Protein AF-A0A133V3F7-F1 (afdb_monomer)

Secondary structure (DSSP, 8-state):
-HHHHHHHHHHHHHHHHHHHHHHHHHHGGG-EEHHHHHHHHHTTT--HHHHHHHHHHHHHTTSEEEETTEEEEHHHHHHHH-TTGGGGEEEEEEEEE-SS-EEEEETTTEEEEE-GGGB-S-GGG-STT-EEEEEEEEEEETTEEEEEEEEEEE-

Nearest PDB structures (foldseek):
  4nnh-assembly1_A  TM=6.900E-01  e=2.370E-02  Mycolicibacterium smegmatis MC2 155
  3d0f-assembly1_B  TM=6.178E-01  e=1.205E-01  Nitrosomonas europaea ATCC 19718
  6h25-assembly1_G  TM=5.046E-01  e=4.883E-02  Homo sapiens
  8s8d-assembly1_i  TM=6.297E-01  e=5.434E-01  Saccharomyces cerevisiae S288C
  3jam-assembly1_i  TM=5.196E-01  e=3.356E-01  Saccharomyces cerevisiae

Radius of gyration: 16.83 Å; Cα contacts (8 Å, |Δi|>4): 290; chains: 1; bounding box: 39×38×50 Å

Organism: NCBI:txid1698273

Structure (mmCIF, N/CA/C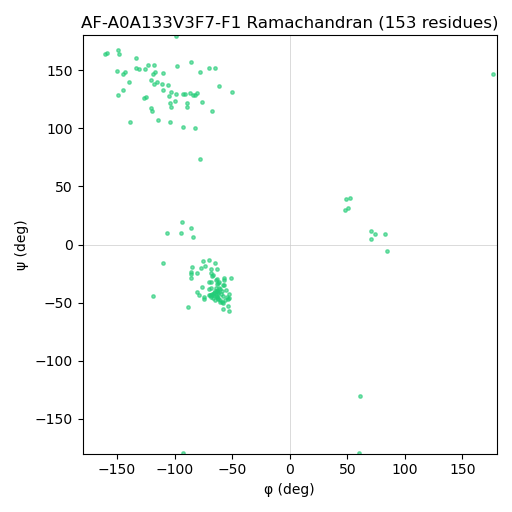/O backbone):
data_AF-A0A133V3F7-F1
#
_entry.id   AF-A0A133V3F7-F1
#
loop_
_atom_site.group_PDB
_atom_site.id
_atom_site.type_symbol
_atom_site.label_atom_id
_atom_site.label_alt_id
_atom_site.label_comp_id
_atom_site.label_asym_id
_atom_site.label_entity_id
_atom_site.label_seq_id
_atom_site.pdbx_PDB_ins_code
_atom_site.Cartn_x
_atom_site.Cartn_y
_atom_site.Cartn_z
_atom_site.occupancy
_atom_site.B_iso_or_equiv
_atom_site.auth_seq_id
_atom_site.auth_comp_id
_atom_site.auth_asym_id
_atom_site.auth_atom_id
_atom_site.pdbx_PDB_model_num
ATOM 1 N N . MET A 1 1 ? -13.898 -16.241 27.529 1.00 64.88 1 MET A N 1
ATOM 2 C CA . MET A 1 1 ? -14.328 -14.826 27.516 1.00 64.88 1 MET A CA 1
ATOM 3 C C . MET A 1 1 ? -13.221 -13.851 27.115 1.00 64.88 1 MET A C 1
ATOM 5 O O . MET A 1 1 ? -13.358 -13.223 26.075 1.00 64.88 1 MET A O 1
ATOM 9 N N . GLU A 1 2 ? -12.105 -13.716 27.844 1.00 81.62 2 GLU A N 1
ATOM 10 C CA . GLU A 1 2 ? -11.090 -12.691 27.506 1.00 81.62 2 GLU A CA 1
ATOM 11 C C . GLU A 1 2 ? -10.354 -12.941 26.175 1.00 81.62 2 GLU A C 1
ATOM 13 O O . GLU A 1 2 ? -10.232 -12.039 25.348 1.00 81.62 2 GLU A O 1
ATOM 18 N N . LYS A 1 3 ? -9.970 -14.196 25.894 1.00 86.44 3 LYS A N 1
ATOM 19 C CA . LYS A 1 3 ? -9.358 -14.582 24.606 1.00 86.44 3 LYS A CA 1
ATOM 20 C C . LYS A 1 3 ? -10.275 -14.341 23.400 1.00 86.44 3 LYS A C 1
ATOM 22 O O . LYS A 1 3 ? -9.785 -14.061 22.309 1.00 86.44 3 LYS A O 1
ATO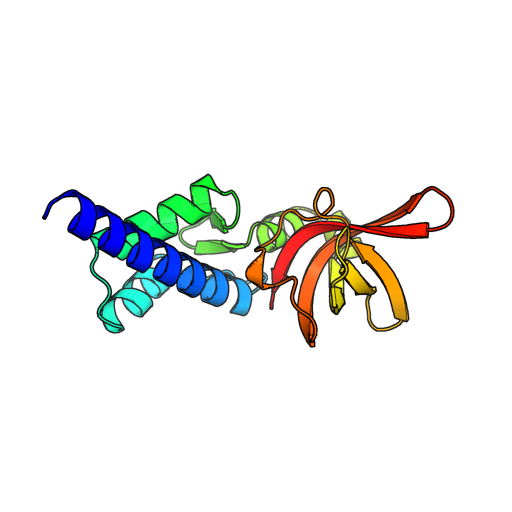M 27 N N . GLU A 1 4 ? -11.589 -14.465 23.570 1.00 88.88 4 GLU A N 1
ATOM 28 C CA . GLU A 1 4 ? -12.560 -14.223 22.494 1.00 88.88 4 GLU A CA 1
ATOM 29 C C . GLU A 1 4 ? -12.720 -12.733 22.226 1.00 88.88 4 GLU A C 1
ATOM 31 O O . GLU A 1 4 ? -12.603 -12.323 21.074 1.00 88.88 4 GLU A O 1
ATOM 36 N N . ARG A 1 5 ? -12.846 -11.920 23.283 1.00 86.56 5 ARG A N 1
ATOM 37 C CA . ARG A 1 5 ? -12.873 -10.453 23.177 1.00 86.56 5 ARG A CA 1
ATOM 38 C C . ARG A 1 5 ? -11.614 -9.909 22.502 1.00 86.56 5 ARG A C 1
ATOM 40 O O . ARG A 1 5 ? -11.709 -9.093 21.593 1.00 86.56 5 ARG A O 1
ATOM 47 N N . GLN A 1 6 ? -10.433 -10.413 22.870 1.00 90.06 6 GLN A N 1
ATOM 48 C CA . GLN A 1 6 ? -9.178 -10.028 22.210 1.00 90.06 6 GLN A CA 1
ATOM 49 C C . GLN A 1 6 ? -9.142 -10.431 20.727 1.00 90.06 6 GLN A C 1
ATOM 51 O O . GLN A 1 6 ? -8.653 -9.676 19.885 1.00 90.06 6 GLN A O 1
ATOM 56 N N . ARG A 1 7 ? -9.649 -11.622 20.379 1.00 92.06 7 ARG A N 1
ATOM 57 C CA . ARG A 1 7 ? -9.730 -12.077 18.981 1.00 92.06 7 ARG A CA 1
ATOM 58 C C . ARG A 1 7 ? -10.688 -11.221 18.161 1.00 92.06 7 ARG A C 1
ATOM 60 O O . ARG A 1 7 ? -10.379 -10.918 17.011 1.00 92.06 7 ARG A O 1
ATOM 67 N N . GLU A 1 8 ? -11.831 -10.864 18.728 1.00 92.69 8 GLU A N 1
ATOM 68 C CA . GLU A 1 8 ? -12.826 -10.012 18.083 1.00 92.69 8 GLU A CA 1
ATOM 69 C C . GLU A 1 8 ? -12.280 -8.604 17.849 1.00 92.69 8 GLU A C 1
ATOM 71 O O . GLU A 1 8 ? -12.284 -8.143 16.708 1.00 92.69 8 GLU A O 1
ATOM 76 N N . PHE A 1 9 ? -11.6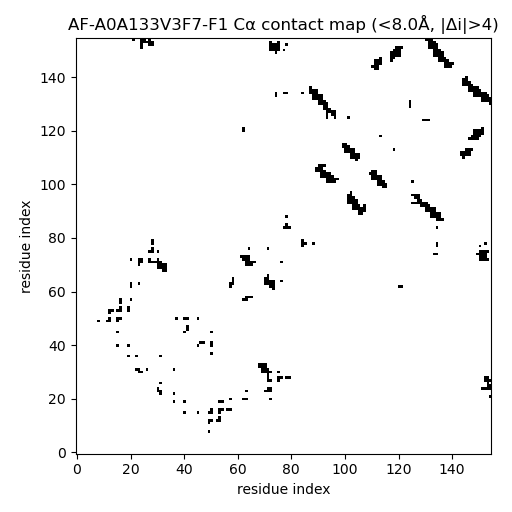65 -8.008 18.874 1.00 93.50 9 PHE A N 1
ATOM 77 C CA . PHE A 1 9 ? -10.989 -6.717 18.769 1.00 93.50 9 PHE A CA 1
ATOM 78 C C . PHE A 1 9 ? -9.962 -6.704 17.628 1.00 93.50 9 PHE A C 1
ATOM 80 O O . PHE A 1 9 ? -10.044 -5.872 16.730 1.00 93.50 9 PHE A O 1
ATOM 87 N N . ARG A 1 10 ? -9.039 -7.680 17.589 1.00 94.12 10 ARG A N 1
ATOM 88 C CA . ARG A 1 10 ? -8.017 -7.774 16.523 1.00 94.12 10 ARG A CA 1
ATOM 89 C C . ARG A 1 10 ? -8.621 -7.969 15.132 1.00 94.12 10 ARG A C 1
ATOM 91 O O . ARG A 1 10 ? -8.058 -7.532 14.129 1.00 94.12 10 ARG A O 1
ATOM 98 N N . ARG A 1 11 ? -9.749 -8.678 15.029 1.00 94.94 11 ARG A N 1
ATOM 99 C CA . ARG A 1 11 ? -10.454 -8.852 13.749 1.00 94.94 11 ARG A CA 1
ATOM 100 C C . ARG A 1 11 ? -11.059 -7.535 13.278 1.00 94.94 11 ARG A C 1
ATOM 102 O O . ARG A 1 11 ? -10.975 -7.235 12.087 1.00 94.94 11 ARG A O 1
ATOM 109 N N . GLU A 1 12 ? -11.669 -6.781 14.182 1.00 96.38 12 GLU A N 1
ATOM 110 C CA . GLU A 1 12 ? -12.278 -5.490 13.877 1.00 96.38 12 GLU A CA 1
ATOM 111 C C . GLU A 1 12 ? -11.223 -4.423 13.550 1.00 96.38 12 GLU A C 1
ATOM 113 O O . GLU A 1 12 ? -11.354 -3.739 12.535 1.00 96.38 12 GLU A O 1
ATOM 118 N N . GLU A 1 13 ? -10.134 -4.369 14.321 1.00 97.19 13 GLU A N 1
ATOM 119 C CA . GLU A 1 13 ? -8.936 -3.556 14.070 1.00 97.19 13 GLU A CA 1
ATOM 120 C C . GLU A 1 13 ? -8.392 -3.813 12.660 1.00 97.19 13 GLU A C 1
ATOM 122 O O . GLU A 1 13 ? -8.368 -2.911 11.831 1.00 97.19 13 GLU A O 1
ATOM 127 N N . ARG A 1 14 ? -8.063 -5.062 12.304 1.00 95.81 14 ARG A N 1
ATOM 128 C CA . ARG A 1 14 ? -7.529 -5.381 10.964 1.00 95.81 14 ARG A CA 1
ATOM 129 C C . ARG A 1 14 ? -8.485 -5.022 9.827 1.00 95.81 14 ARG A C 1
ATOM 131 O O . ARG A 1 14 ? -8.055 -4.581 8.760 1.00 95.81 14 ARG A O 1
ATOM 138 N N . ARG A 1 15 ? -9.792 -5.230 10.020 1.00 96.12 15 ARG A N 1
ATOM 139 C CA . ARG A 1 15 ? -10.810 -4.850 9.025 1.00 96.12 15 ARG A CA 1
ATOM 140 C C . ARG A 1 15 ? -10.872 -3.336 8.859 1.00 96.12 15 ARG A C 1
ATOM 142 O O . ARG A 1 15 ? -10.978 -2.861 7.728 1.00 96.12 15 ARG A O 1
ATOM 149 N N . THR A 1 16 ? -10.801 -2.602 9.961 1.00 97.69 16 THR A N 1
ATOM 150 C CA . THR A 1 16 ? -10.832 -1.140 9.978 1.00 97.69 16 THR A CA 1
ATOM 151 C C . THR A 1 16 ? -9.547 -0.559 9.398 1.00 97.69 16 THR A C 1
ATOM 153 O O . THR A 1 16 ? -9.642 0.301 8.530 1.00 97.69 16 THR A O 1
ATOM 156 N N . ALA A 1 17 ? -8.374 -1.097 9.740 1.00 97.38 17 ALA A N 1
ATOM 157 C CA . ALA A 1 17 ? -7.087 -0.725 9.151 1.00 97.38 17 ALA A CA 1
ATOM 158 C C . ALA A 1 17 ? -7.112 -0.892 7.628 1.00 97.38 17 ALA A C 1
ATOM 160 O O . ALA A 1 17 ? -6.827 0.039 6.881 1.00 97.38 17 ALA A O 1
ATOM 161 N N . LYS A 1 18 ? -7.600 -2.034 7.128 1.00 96.44 18 LYS A N 1
ATOM 162 C CA . LYS A 1 18 ? -7.765 -2.232 5.682 1.00 96.44 18 LYS A CA 1
ATOM 163 C C . LYS A 1 18 ? -8.693 -1.189 5.043 1.00 96.44 18 LYS A C 1
ATOM 165 O O . LYS A 1 18 ? -8.438 -0.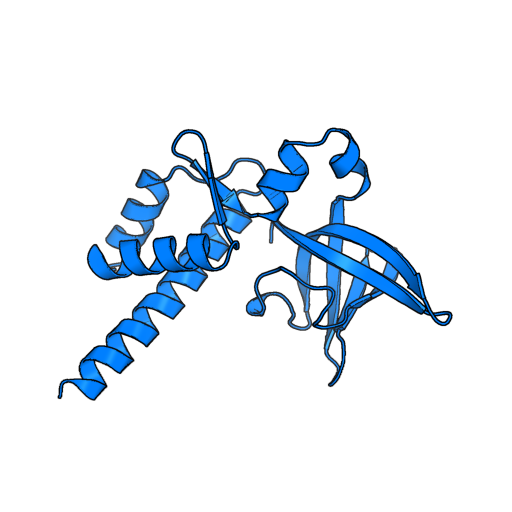759 3.920 1.00 96.44 18 LYS A O 1
ATOM 170 N N . ARG A 1 19 ? -9.789 -0.805 5.709 1.00 96.25 19 ARG A N 1
ATOM 171 C CA . ARG A 1 19 ? -10.710 0.239 5.214 1.00 96.25 19 ARG A CA 1
ATOM 172 C C . ARG A 1 19 ? -10.037 1.612 5.197 1.00 96.25 19 ARG A C 1
ATOM 174 O O . ARG A 1 19 ? -10.140 2.296 4.186 1.00 96.25 19 ARG A O 1
ATOM 181 N N . ALA A 1 20 ? -9.341 1.969 6.273 1.00 97.25 20 ALA A N 1
ATOM 182 C CA . ALA A 1 20 ? -8.602 3.219 6.404 1.00 97.25 20 ALA A CA 1
ATOM 183 C C . ALA A 1 20 ? -7.534 3.346 5.310 1.00 97.25 20 ALA A C 1
ATOM 185 O O . ALA A 1 20 ? -7.533 4.317 4.562 1.00 97.25 20 ALA A O 1
ATOM 186 N N . LEU A 1 21 ? -6.716 2.309 5.126 1.00 97.25 21 LEU A N 1
ATOM 187 C CA . LEU A 1 21 ? -5.682 2.268 4.094 1.00 97.25 21 LEU A CA 1
ATOM 188 C C . LEU A 1 21 ? -6.257 2.421 2.684 1.00 97.25 21 LEU A C 1
ATOM 190 O O . LEU A 1 21 ? -5.725 3.172 1.877 1.00 97.25 21 LEU A O 1
ATOM 194 N N . ASN A 1 22 ? -7.371 1.753 2.376 1.00 96.31 22 ASN A N 1
ATOM 195 C CA . ASN A 1 22 ? -8.011 1.921 1.069 1.00 96.31 22 ASN A CA 1
ATOM 196 C C . ASN A 1 22 ? -8.499 3.352 0.850 1.00 96.31 22 ASN A C 1
ATOM 198 O O . ASN A 1 22 ? -8.313 3.878 -0.240 1.00 96.31 22 ASN A O 1
ATOM 202 N N . ARG A 1 23 ? -9.060 3.986 1.886 1.00 96.44 23 ARG A N 1
ATOM 203 C CA . ARG A 1 23 ? -9.493 5.383 1.817 1.00 96.44 23 ARG A CA 1
ATOM 204 C C . ARG A 1 23 ? -8.317 6.330 1.562 1.00 96.44 23 ARG A C 1
ATOM 206 O O . ARG A 1 23 ? -8.454 7.238 0.754 1.00 96.44 23 ARG A O 1
ATOM 213 N N . VAL A 1 24 ? -7.169 6.092 2.196 1.00 96.81 24 VAL A N 1
ATOM 214 C CA . VAL A 1 24 ? -5.927 6.842 1.932 1.00 96.81 24 VAL A CA 1
ATOM 215 C C . VAL A 1 24 ? -5.451 6.617 0.491 1.00 96.81 24 VAL A C 1
ATOM 217 O O . VAL A 1 24 ? -5.129 7.560 -0.218 1.00 96.81 24 VAL A O 1
ATOM 220 N N . LEU A 1 25 ? -5.458 5.375 0.006 1.00 96.56 25 LEU A N 1
ATOM 221 C CA . LEU A 1 25 ? -5.019 5.069 -1.358 1.00 96.56 25 LEU A CA 1
ATOM 222 C C . LEU A 1 25 ? -5.954 5.638 -2.437 1.00 96.56 25 LEU A C 1
ATOM 224 O O . LEU A 1 25 ? -5.503 5.925 -3.538 1.00 96.56 25 LEU A O 1
ATOM 228 N N . GLU A 1 26 ? -7.242 5.831 -2.161 1.00 95.50 26 GLU A N 1
ATOM 229 C CA . GLU A 1 26 ? -8.173 6.463 -3.109 1.00 95.50 26 GLU A CA 1
ATOM 230 C C . GLU A 1 26 ? -7.804 7.928 -3.412 1.00 95.50 26 GLU A C 1
ATOM 232 O O . GLU A 1 26 ? -8.048 8.411 -4.524 1.00 95.50 26 GLU A O 1
ATOM 237 N N . THR A 1 27 ? -7.192 8.636 -2.455 1.00 94.25 27 THR A N 1
ATOM 238 C CA . THR A 1 27 ? -6.833 10.057 -2.605 1.00 94.25 27 THR A CA 1
ATOM 239 C C . THR A 1 27 ? -5.486 10.266 -3.301 1.00 94.25 27 THR A C 1
ATOM 241 O O . THR A 1 27 ? -5.245 11.338 -3.869 1.00 94.25 27 THR A O 1
ATOM 244 N N . GLY A 1 28 ? -4.630 9.240 -3.341 1.00 92.00 28 GLY A N 1
ATOM 245 C CA . GLY A 1 28 ? -3.319 9.297 -3.983 1.00 92.00 28 GLY A CA 1
ATOM 246 C C . GLY A 1 28 ? -2.415 10.358 -3.351 1.00 92.00 28 GLY A C 1
ATOM 247 O O . GLY A 1 28 ? -2.299 10.448 -2.133 1.00 92.00 28 GLY A O 1
ATOM 248 N N . LEU A 1 29 ? -1.811 11.210 -4.185 1.00 91.25 29 LEU A N 1
ATOM 249 C CA . LEU A 1 29 ? -0.890 12.268 -3.742 1.00 91.25 29 LEU A CA 1
ATOM 250 C C . LEU A 1 29 ? -1.542 13.354 -2.871 1.00 91.25 29 LEU A C 1
ATOM 252 O O . LEU A 1 29 ? -0.835 14.110 -2.220 1.00 91.25 29 LEU A O 1
ATOM 256 N N . LYS A 1 30 ? -2.878 13.461 -2.852 1.00 92.06 30 LYS A N 1
ATOM 257 C CA . LYS A 1 30 ? -3.574 14.484 -2.053 1.00 92.06 30 LYS A CA 1
ATOM 258 C C . LYS A 1 30 ? -3.637 14.142 -0.562 1.00 92.06 30 LYS A C 1
ATOM 260 O O . LYS A 1 30 ? -3.923 15.028 0.248 1.00 92.06 30 LYS A O 1
ATOM 265 N N . GLY A 1 31 ? -3.458 12.868 -0.210 1.00 93.06 31 GLY A N 1
ATOM 266 C CA . GLY A 1 31 ? -3.712 12.377 1.141 1.00 93.06 31 GLY A CA 1
ATOM 267 C C . GLY A 1 31 ? -5.164 12.583 1.585 1.00 93.06 31 GLY A C 1
ATOM 268 O O . GLY A 1 31 ? -6.016 13.072 0.835 1.00 93.06 31 GLY A O 1
ATOM 269 N N . VAL A 1 32 ? -5.468 12.176 2.807 1.00 95.94 32 VAL A N 1
ATOM 270 C CA . VAL A 1 32 ? -6.768 12.380 3.458 1.00 95.94 32 VAL A CA 1
ATOM 271 C C . VAL A 1 32 ? -6.559 13.178 4.734 1.00 95.94 32 VAL A C 1
ATOM 273 O O . VAL A 1 32 ? -5.560 12.979 5.417 1.00 95.94 32 VAL A O 1
ATOM 276 N N . ASP A 1 33 ? -7.474 14.089 5.049 1.00 96.50 33 ASP A N 1
ATOM 277 C CA . ASP A 1 33 ? -7.436 14.773 6.339 1.00 96.50 33 ASP A CA 1
ATOM 278 C C . ASP A 1 33 ? -7.583 13.756 7.483 1.00 96.50 33 ASP A C 1
ATOM 280 O O . ASP A 1 33 ? -8.375 12.808 7.392 1.00 96.50 33 ASP A O 1
ATOM 284 N N . PHE A 1 34 ? -6.767 13.908 8.529 1.00 95.00 34 PHE A N 1
ATOM 285 C CA . PHE A 1 34 ? -6.716 12.934 9.611 1.00 95.00 34 PHE A CA 1
ATOM 286 C C . PHE A 1 34 ? -8.048 12.834 10.356 1.00 95.00 34 PHE A C 1
ATOM 288 O O . PHE A 1 34 ? -8.531 11.723 10.603 1.00 95.00 34 PHE A O 1
ATOM 295 N N . GLU A 1 35 ? -8.673 13.968 10.675 1.00 94.62 35 GLU A N 1
ATOM 296 C CA . GLU A 1 35 ? -9.944 13.961 11.392 1.00 94.62 35 GLU A CA 1
ATOM 297 C C . GLU A 1 35 ? -11.112 13.577 10.483 1.00 94.62 35 GLU A C 1
ATOM 299 O O . GLU A 1 35 ? -11.938 12.762 10.897 1.00 94.62 35 GLU A O 1
ATOM 304 N N . GLU A 1 36 ? -11.121 13.994 9.211 1.00 95.00 36 GLU A N 1
ATOM 305 C CA . GLU A 1 36 ? -12.101 13.501 8.228 1.00 95.00 36 GLU A CA 1
ATOM 306 C C . GLU A 1 36 ? -12.080 11.964 8.157 1.00 95.00 36 GLU A C 1
ATOM 308 O O . GLU A 1 36 ? -13.129 11.307 8.185 1.00 95.00 36 GLU A O 1
ATOM 313 N N . LEU A 1 37 ? -10.889 11.350 8.114 1.00 96.12 37 LEU A N 1
ATOM 314 C CA . LEU A 1 37 ? -10.773 9.894 8.086 1.00 96.12 37 LEU A CA 1
ATOM 315 C C . LEU A 1 37 ? -11.355 9.268 9.358 1.00 96.12 37 LEU A C 1
ATOM 317 O O . LEU A 1 37 ? -12.133 8.310 9.263 1.00 96.12 37 LEU A O 1
ATOM 321 N N . ARG A 1 38 ? -11.009 9.793 10.538 1.00 95.81 38 ARG A N 1
ATOM 322 C CA . ARG A 1 38 ? -11.498 9.266 11.822 1.00 95.81 38 ARG A CA 1
ATOM 323 C C . ARG A 1 38 ? -13.009 9.382 11.934 1.00 95.81 38 ARG A C 1
ATOM 325 O O . ARG A 1 38 ? -13.662 8.403 12.305 1.00 95.81 38 ARG A O 1
ATOM 332 N N . GLU A 1 39 ? -13.573 10.529 11.582 1.00 95.62 39 GLU A N 1
ATOM 333 C CA . GLU A 1 39 ? -15.016 10.754 11.579 1.00 95.62 39 GLU A CA 1
ATOM 334 C C . GLU A 1 39 ? -15.728 9.834 10.586 1.00 95.62 39 GLU A C 1
ATOM 336 O O . GLU A 1 39 ? -16.728 9.207 10.944 1.00 95.62 39 GLU A O 1
ATOM 341 N N . SER A 1 40 ? -15.168 9.644 9.387 1.00 95.50 40 SER A N 1
ATOM 342 C CA . SER A 1 40 ? -15.736 8.746 8.372 1.00 95.50 40 SER A CA 1
ATOM 343 C C . SER A 1 40 ? -15.774 7.273 8.804 1.00 95.50 40 SER A C 1
ATOM 345 O O . SER A 1 40 ? -16.638 6.511 8.363 1.00 95.50 40 SER A O 1
ATOM 347 N N . LEU A 1 41 ? -14.834 6.839 9.650 1.00 96.00 41 LEU A N 1
ATOM 348 C CA . LEU A 1 41 ? -14.817 5.487 10.211 1.00 96.00 41 LEU A CA 1
ATOM 349 C C . LEU A 1 41 ? -15.786 5.374 11.391 1.00 96.00 41 LEU A C 1
ATOM 351 O O . LEU A 1 41 ? -16.511 4.383 11.496 1.00 96.00 41 LEU A O 1
ATOM 355 N N . ARG A 1 42 ? -15.847 6.398 12.247 1.00 95.75 42 ARG A N 1
ATOM 356 C CA . ARG A 1 42 ? -16.772 6.444 13.387 1.00 95.75 42 ARG A CA 1
ATOM 357 C C . ARG A 1 42 ? -18.234 6.495 12.955 1.00 95.75 42 ARG A C 1
ATOM 359 O O . ARG A 1 42 ? -19.051 5.794 13.545 1.00 95.75 42 ARG A O 1
ATOM 366 N N . SER A 1 43 ? -18.564 7.250 11.907 1.00 94.25 43 SER A N 1
ATOM 367 C CA . SER A 1 43 ? -19.926 7.307 11.353 1.00 94.25 43 SER A CA 1
ATOM 368 C C . SER A 1 43 ? -20.400 5.957 10.803 1.00 94.25 43 SER A C 1
ATOM 370 O O . SER A 1 43 ? -21.596 5.687 10.761 1.00 94.25 43 SER A O 1
ATOM 372 N N . LYS A 1 44 ? -19.465 5.055 10.474 1.00 92.94 44 LYS A N 1
ATOM 373 C CA . LYS A 1 44 ? -19.731 3.656 10.096 1.00 92.94 44 LYS A CA 1
ATOM 374 C C . LYS A 1 44 ? -19.845 2.711 11.302 1.00 92.94 44 LYS A C 1
ATOM 376 O O . LYS A 1 44 ? -19.771 1.496 11.127 1.00 92.94 44 LYS A O 1
ATOM 381 N N . GLY A 1 45 ? -19.995 3.254 12.511 1.00 93.69 45 GLY A N 1
ATOM 382 C CA . GLY A 1 45 ? -20.194 2.501 13.750 1.00 93.69 45 GLY A CA 1
ATOM 383 C C . GLY A 1 45 ? -18.914 1.978 14.403 1.00 93.69 45 GLY A C 1
ATOM 384 O O . GLY A 1 45 ? -18.999 1.196 15.345 1.00 93.69 45 GLY A O 1
ATOM 385 N N . VAL A 1 46 ? -17.729 2.382 13.933 1.00 96.06 46 VAL A N 1
ATOM 386 C CA . VAL A 1 46 ? -16.459 1.918 14.510 1.00 96.06 46 VAL A CA 1
ATOM 387 C C . VAL A 1 46 ? -16.132 2.707 15.779 1.00 96.06 46 VAL A C 1
ATOM 389 O O . VAL A 1 46 ? -16.146 3.940 15.790 1.00 96.06 46 VAL A O 1
ATOM 392 N N . SER A 1 47 ? -15.799 2.003 16.862 1.00 95.88 47 SER A N 1
ATOM 393 C CA . SER A 1 47 ? -15.443 2.649 18.130 1.00 95.88 47 SER A CA 1
ATOM 394 C C . SER A 1 47 ? -14.156 3.482 18.022 1.00 95.88 47 SER A C 1
ATOM 396 O O . SER A 1 47 ? -13.245 3.169 17.253 1.00 95.88 47 SER A O 1
ATOM 398 N N . ARG A 1 48 ? -14.031 4.531 18.850 1.00 95.38 48 ARG A N 1
ATOM 399 C CA . ARG A 1 48 ? -12.836 5.402 18.879 1.00 95.38 48 ARG A CA 1
ATOM 400 C C . ARG A 1 48 ? -11.544 4.613 19.120 1.00 95.38 48 ARG A C 1
ATOM 402 O O . ARG A 1 48 ? -10.526 4.919 18.503 1.00 95.38 48 ARG A O 1
ATOM 409 N N . GLY A 1 49 ? -11.596 3.609 19.998 1.00 95.88 49 GLY A N 1
ATOM 410 C CA . GLY A 1 49 ? -10.454 2.748 20.307 1.00 95.88 49 GLY A CA 1
ATOM 411 C C . GLY A 1 49 ? -10.002 1.924 19.103 1.00 95.88 49 GLY A C 1
ATOM 412 O O . GLY A 1 49 ? -8.813 1.901 18.801 1.00 95.88 49 GLY A O 1
ATOM 413 N N . ILE A 1 50 ? -10.946 1.325 18.367 1.00 97.62 50 ILE A N 1
ATOM 414 C CA . ILE A 1 50 ? -10.642 0.560 17.151 1.00 97.62 50 ILE A CA 1
ATOM 415 C C . ILE A 1 50 ? -10.100 1.470 16.050 1.00 97.62 50 ILE A C 1
ATOM 417 O O . ILE A 1 50 ? -9.117 1.105 15.413 1.00 97.62 50 ILE A O 1
ATOM 421 N N . VAL A 1 51 ? -10.688 2.655 15.837 1.00 97.75 51 VAL A N 1
ATOM 422 C CA . VAL A 1 51 ? -10.180 3.619 14.844 1.00 97.75 51 VAL A CA 1
ATOM 423 C C . VAL A 1 51 ? -8.731 3.987 15.143 1.00 97.75 51 VAL A C 1
ATOM 425 O O . VAL A 1 51 ? -7.893 3.875 14.253 1.00 97.75 51 VAL A O 1
ATOM 428 N N . LYS A 1 52 ? -8.428 4.369 16.391 1.00 96.88 52 LYS A N 1
ATOM 429 C CA . LYS A 1 52 ? -7.063 4.714 16.806 1.00 96.88 52 LYS A CA 1
ATOM 430 C C . LYS A 1 52 ? -6.104 3.544 16.571 1.00 96.88 52 LYS A C 1
ATOM 432 O O . LYS A 1 52 ? -5.160 3.696 15.812 1.00 96.88 52 LYS A O 1
ATOM 437 N N . ALA A 1 53 ? -6.405 2.369 17.127 1.00 97.56 53 ALA A N 1
ATOM 438 C CA . ALA A 1 53 ? -5.552 1.186 16.990 1.00 97.56 53 ALA A CA 1
ATOM 439 C C . ALA A 1 53 ? -5.315 0.788 15.523 1.00 97.56 53 ALA A C 1
ATOM 441 O O . ALA A 1 53 ? -4.235 0.338 15.162 1.00 97.56 53 ALA A O 1
ATOM 442 N N . SER A 1 54 ? -6.317 0.979 14.664 1.00 97.81 54 SER A N 1
ATOM 443 C CA . SER A 1 54 ? -6.219 0.659 13.240 1.00 97.81 54 SER A CA 1
ATOM 444 C C . SER A 1 54 ? -5.299 1.602 12.472 1.00 97.81 54 SER A C 1
ATOM 446 O O . SER A 1 54 ? -4.619 1.152 11.557 1.00 97.81 54 SER A O 1
ATOM 448 N N . ILE A 1 55 ? -5.316 2.897 12.796 1.00 97.25 55 ILE A N 1
ATOM 449 C CA . ILE A 1 55 ? -4.431 3.889 12.175 1.00 97.25 55 ILE A CA 1
ATOM 450 C C . ILE A 1 55 ? -3.015 3.716 12.724 1.00 97.25 55 ILE A C 1
ATOM 452 O O . ILE A 1 55 ? -2.088 3.627 11.926 1.00 97.25 55 ILE A O 1
ATOM 456 N N . ASP A 1 56 ? -2.866 3.593 14.047 1.00 97.44 56 ASP A N 1
ATOM 457 C CA . ASP A 1 56 ? -1.573 3.368 14.707 1.00 97.44 56 ASP A CA 1
ATOM 458 C C . ASP A 1 56 ? -0.858 2.161 14.082 1.00 97.44 56 ASP A C 1
ATOM 460 O O . ASP A 1 56 ? 0.292 2.265 13.672 1.00 97.44 56 ASP A O 1
ATOM 464 N N . ARG A 1 57 ? -1.583 1.053 13.869 1.00 96.75 57 ARG A N 1
ATOM 465 C CA . ARG A 1 57 ? -1.064 -0.119 13.156 1.00 96.75 57 ARG A CA 1
ATOM 466 C C . ARG A 1 57 ? -0.497 0.227 11.775 1.00 96.75 57 ARG A C 1
ATOM 468 O O . ARG A 1 57 ? 0.556 -0.273 11.409 1.00 96.75 57 ARG A O 1
ATOM 475 N N . LEU A 1 58 ? -1.219 1.008 10.972 1.00 96.88 58 LEU A N 1
ATOM 476 C CA . LEU A 1 58 ? -0.786 1.330 9.608 1.00 96.88 58 LEU A CA 1
ATOM 477 C C . LEU A 1 58 ? 0.456 2.225 9.591 1.00 96.88 58 LEU A C 1
ATOM 479 O O . LEU A 1 58 ? 1.253 2.104 8.664 1.00 96.88 58 LEU A O 1
ATOM 483 N N . LEU A 1 59 ? 0.598 3.104 10.586 1.00 96.31 59 LEU A N 1
ATOM 484 C CA . LEU A 1 59 ? 1.799 3.913 10.794 1.00 96.31 59 LEU A CA 1
ATOM 485 C C . LEU A 1 59 ? 2.979 3.020 11.212 1.00 96.31 59 LEU A C 1
ATOM 487 O O . LEU A 1 59 ? 4.060 3.128 10.645 1.00 96.31 59 LEU A O 1
ATOM 491 N N . GLU A 1 60 ? 2.760 2.089 12.147 1.00 95.94 60 GLU A N 1
ATOM 492 C CA . GLU A 1 60 ? 3.772 1.117 12.595 1.00 95.94 60 GLU A CA 1
ATOM 493 C C . GLU A 1 60 ? 4.219 0.158 11.477 1.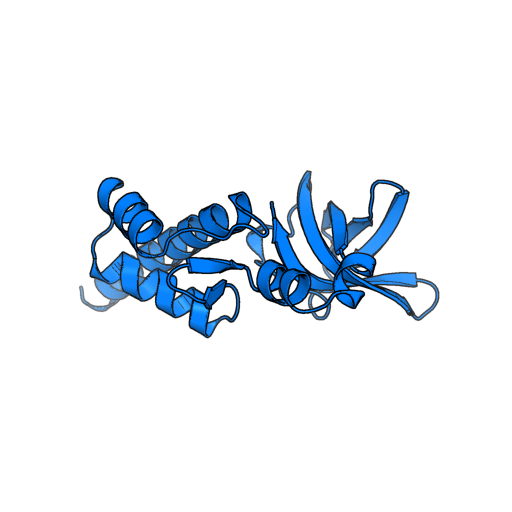00 95.94 60 GLU A C 1
ATOM 495 O O . GLU A 1 60 ? 5.379 -0.242 11.429 1.00 95.94 60 GLU A O 1
ATOM 500 N N . GLU A 1 61 ? 3.313 -0.212 10.567 1.00 93.69 61 GLU A N 1
ATOM 501 C CA . GLU A 1 61 ? 3.592 -1.053 9.392 1.00 93.69 61 GLU A CA 1
ATOM 502 C C . GLU A 1 61 ? 4.137 -0.259 8.184 1.00 93.69 61 GLU A C 1
ATOM 504 O O . GLU A 1 61 ? 4.245 -0.821 7.091 1.00 93.69 61 GLU A O 1
ATOM 509 N N . ASP A 1 62 ? 4.425 1.039 8.353 1.00 93.88 62 ASP A N 1
ATOM 510 C CA . ASP A 1 62 ? 4.898 1.969 7.310 1.00 93.88 62 ASP A CA 1
ATOM 511 C C . ASP A 1 62 ? 4.022 1.953 6.037 1.00 93.88 62 ASP A C 1
ATOM 513 O O . ASP A 1 62 ? 4.485 2.146 4.916 1.00 93.88 62 ASP A O 1
ATOM 517 N N . GLN A 1 63 ? 2.718 1.688 6.188 1.00 95.50 63 GLN A N 1
ATOM 518 C CA . GLN A 1 63 ? 1.757 1.682 5.077 1.00 95.50 63 GLN A CA 1
ATOM 519 C C . GLN A 1 63 ? 1.206 3.083 4.797 1.00 95.50 63 GLN A C 1
ATOM 521 O O . GLN A 1 63 ? 0.826 3.400 3.662 1.00 95.50 63 GLN A O 1
ATOM 526 N N . ILE A 1 64 ? 1.147 3.915 5.836 1.00 96.50 64 ILE A N 1
ATOM 527 C CA . ILE A 1 64 ? 0.755 5.320 5.765 1.00 96.50 64 ILE A CA 1
ATOM 528 C C . ILE A 1 64 ? 1.737 6.171 6.559 1.00 96.50 64 ILE A C 1
ATOM 530 O O . ILE A 1 64 ? 2.411 5.672 7.454 1.00 96.50 64 ILE A O 1
ATOM 534 N N . VAL A 1 65 ? 1.747 7.466 6.272 1.00 95.44 65 VAL A N 1
ATOM 535 C CA . VAL A 1 65 ? 2.487 8.473 7.031 1.00 95.44 65 VAL A CA 1
ATOM 536 C C . VAL A 1 65 ? 1.601 9.676 7.312 1.00 95.44 65 VAL A C 1
ATOM 538 O O . VAL A 1 65 ? 0.688 9.975 6.538 1.00 95.44 65 VAL A O 1
ATOM 541 N N . GLU A 1 66 ? 1.878 10.372 8.408 1.00 94.94 66 GLU A N 1
ATOM 542 C CA . GLU A 1 66 ? 1.209 11.619 8.765 1.00 94.94 66 GLU A CA 1
ATOM 543 C C . GLU A 1 66 ? 2.111 12.817 8.458 1.00 94.94 66 GLU A C 1
ATOM 545 O O . GLU A 1 66 ? 3.285 12.839 8.825 1.00 94.94 66 GLU A O 1
ATOM 550 N N . SER A 1 67 ? 1.565 13.824 7.781 1.00 91.56 67 SER A N 1
ATOM 551 C CA . SER A 1 67 ? 2.248 15.086 7.508 1.00 91.56 67 SER A CA 1
ATOM 552 C C . SER A 1 67 ? 1.227 16.218 7.430 1.00 91.56 67 SER A C 1
ATOM 554 O O . SER A 1 67 ? 0.218 16.096 6.736 1.00 91.56 67 SER A O 1
ATOM 556 N N . GLU A 1 68 ? 1.467 17.302 8.174 1.00 88.88 68 GLU A N 1
ATOM 557 C CA . GLU A 1 68 ? 0.613 18.503 8.196 1.00 88.88 68 GLU A CA 1
ATOM 558 C C . GLU A 1 68 ? -0.880 18.202 8.461 1.00 88.88 68 GLU A C 1
ATOM 560 O O . GLU A 1 68 ? -1.771 18.764 7.830 1.00 88.88 68 GLU A O 1
ATOM 565 N N . GLY A 1 69 ? -1.167 17.269 9.379 1.00 90.50 69 GLY A N 1
ATOM 566 C CA . GLY A 1 69 ? -2.538 16.867 9.731 1.00 90.50 69 GLY A CA 1
ATOM 567 C C . GLY A 1 69 ? -3.240 15.995 8.682 1.00 90.50 69 GLY A C 1
ATOM 568 O O . GLY A 1 69 ? -4.439 15.732 8.787 1.00 90.50 69 GLY A O 1
ATOM 569 N N . ARG A 1 70 ? -2.511 15.524 7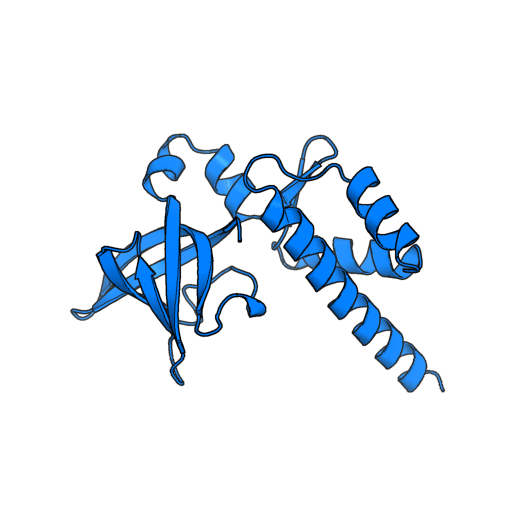.664 1.00 95.06 70 ARG A N 1
ATOM 570 C CA . ARG A 1 70 ? -3.023 14.647 6.607 1.00 95.06 70 ARG A CA 1
ATOM 571 C C . ARG A 1 70 ? -2.291 13.314 6.610 1.00 95.06 70 ARG A C 1
ATOM 573 O O . ARG A 1 70 ? -1.096 13.241 6.881 1.00 95.06 70 ARG A O 1
ATOM 580 N N . LEU A 1 71 ? -3.013 12.258 6.259 1.00 96.19 71 LEU A N 1
ATOM 581 C CA . LEU A 1 71 ? -2.471 10.923 6.062 1.00 96.19 71 LEU A CA 1
ATOM 582 C C . LEU A 1 71 ? -2.244 10.649 4.578 1.00 96.19 71 LEU A C 1
ATOM 584 O O . LEU A 1 71 ? -3.156 10.789 3.757 1.00 96.19 71 LEU A O 1
ATOM 588 N N . TYR A 1 72 ? -1.046 10.187 4.254 1.00 95.81 72 TYR A N 1
ATOM 589 C CA . TYR A 1 72 ? -0.629 9.791 2.914 1.00 95.81 72 TYR A CA 1
ATOM 590 C C . TYR A 1 72 ? -0.260 8.315 2.911 1.00 95.81 72 TYR A C 1
ATOM 592 O O . TYR A 1 72 ? 0.131 7.762 3.935 1.00 95.81 72 TYR A O 1
ATOM 600 N N . SER A 1 73 ? -0.364 7.659 1.759 1.00 95.75 73 SER A N 1
ATOM 601 C CA . SER A 1 73 ? 0.276 6.356 1.595 1.00 95.75 73 SER A CA 1
ATOM 602 C C . SER A 1 73 ? 1.791 6.536 1.552 1.00 95.75 73 SER A C 1
ATOM 604 O O . SER A 1 73 ? 2.281 7.569 1.088 1.00 95.75 73 SER A O 1
ATOM 606 N N . LYS A 1 74 ? 2.544 5.515 1.967 1.00 92.38 74 LYS A N 1
ATOM 607 C CA . LYS A 1 74 ? 4.010 5.549 1.881 1.00 92.38 74 LYS A CA 1
ATOM 608 C C . LYS A 1 74 ? 4.509 5.886 0.476 1.00 92.38 74 LYS A C 1
ATOM 610 O O . LYS A 1 74 ? 5.377 6.733 0.295 1.00 92.38 74 LYS A O 1
ATOM 615 N N . GLY A 1 75 ? 3.884 5.287 -0.539 1.00 92.06 75 GLY A N 1
ATOM 616 C CA . GLY A 1 75 ? 4.197 5.585 -1.933 1.00 92.06 75 GLY A CA 1
ATOM 617 C C . GLY A 1 75 ? 3.934 7.046 -2.306 1.00 92.06 75 GLY A C 1
ATOM 618 O O . GLY A 1 75 ? 4.710 7.618 -3.064 1.00 92.06 75 GLY A O 1
ATOM 619 N N . ALA A 1 76 ? 2.868 7.666 -1.785 1.00 91.69 76 ALA A N 1
ATOM 620 C CA . ALA A 1 76 ? 2.571 9.075 -2.044 1.00 91.69 76 ALA A CA 1
ATOM 621 C C . ALA A 1 76 ? 3.585 10.023 -1.389 1.00 91.69 76 ALA A C 1
ATOM 623 O O . ALA A 1 76 ? 3.955 11.017 -2.008 1.00 91.69 76 ALA A O 1
ATOM 624 N N . GLU A 1 77 ? 4.060 9.706 -0.183 1.00 89.56 77 GLU A N 1
ATOM 625 C CA . GLU A 1 77 ? 5.137 10.455 0.475 1.00 89.56 77 GLU A CA 1
ATOM 626 C C . GLU A 1 77 ? 6.428 10.413 -0.353 1.00 89.56 77 GLU A C 1
ATOM 628 O O . GLU A 1 77 ? 6.998 11.461 -0.655 1.00 89.56 77 GLU A O 1
ATOM 633 N N . VAL A 1 78 ? 6.849 9.216 -0.779 1.00 86.06 78 VAL A N 1
ATOM 634 C CA . VAL A 1 78 ? 8.050 9.029 -1.611 1.00 86.06 78 VAL A CA 1
ATOM 635 C C . VAL A 1 78 ? 7.911 9.771 -2.943 1.00 86.06 78 VAL A C 1
ATOM 637 O O . VAL A 1 78 ? 8.795 10.529 -3.329 1.00 86.06 78 VAL A O 1
ATOM 640 N N . ALA A 1 79 ? 6.772 9.619 -3.621 1.00 86.75 79 ALA A N 1
ATOM 641 C CA . ALA A 1 79 ? 6.515 10.288 -4.895 1.00 86.75 79 ALA A CA 1
ATOM 642 C C . ALA A 1 79 ? 6.400 11.820 -4.779 1.00 86.75 79 ALA A C 1
ATOM 644 O O . ALA A 1 79 ? 6.617 12.521 -5.766 1.00 86.75 79 ALA A O 1
ATOM 645 N N . GLY A 1 80 ? 6.004 12.337 -3.612 1.00 77.31 80 GLY A N 1
ATOM 646 C CA . GLY A 1 80 ? 5.818 13.767 -3.363 1.00 77.31 80 GLY A CA 1
ATOM 647 C C . GLY A 1 80 ? 7.090 14.508 -2.946 1.00 77.31 80 GLY A C 1
ATOM 648 O O . GLY A 1 80 ? 7.175 15.712 -3.173 1.00 77.31 80 GLY A O 1
ATOM 649 N N . ARG A 1 81 ? 8.068 13.814 -2.347 1.00 66.81 81 ARG A N 1
ATOM 650 C CA . ARG A 1 81 ? 9.322 14.414 -1.850 1.00 66.81 81 ARG A CA 1
ATOM 651 C C . ARG A 1 81 ? 10.422 14.546 -2.896 1.00 66.81 81 ARG A C 1
ATOM 653 O O . ARG A 1 81 ? 11.305 15.380 -2.732 1.00 66.81 81 ARG A O 1
ATOM 660 N N . GLU A 1 82 ? 10.388 13.735 -3.945 1.00 57.12 82 GLU A N 1
ATOM 661 C CA . GLU A 1 82 ? 11.474 13.655 -4.916 1.00 57.12 82 GLU A CA 1
ATOM 662 C C . GLU A 1 82 ? 10.990 14.016 -6.323 1.00 57.12 82 GLU A C 1
ATOM 664 O O . GLU A 1 82 ? 10.198 13.291 -6.929 1.00 57.12 82 GLU A O 1
ATOM 669 N N . ASP A 1 83 ? 11.529 15.094 -6.900 1.00 55.72 83 ASP A N 1
ATOM 670 C CA . ASP A 1 83 ? 11.345 15.398 -8.326 1.00 55.72 83 ASP A CA 1
ATOM 671 C C . ASP A 1 83 ? 11.825 14.234 -9.221 1.00 55.72 83 ASP A C 1
ATOM 673 O O . ASP A 1 83 ? 11.249 13.987 -10.283 1.00 55.72 83 ASP A O 1
ATOM 677 N N . SER A 1 84 ? 12.813 13.456 -8.755 1.00 51.59 84 SER A N 1
ATOM 678 C CA . SER A 1 84 ? 13.302 12.220 -9.381 1.00 51.59 84 SER A CA 1
ATOM 679 C C . SER A 1 84 ? 12.313 11.052 -9.306 1.00 51.59 84 SER A C 1
ATOM 681 O O . SER A 1 84 ? 12.250 10.253 -10.242 1.00 51.59 84 SER A O 1
ATOM 683 N N . ALA A 1 85 ? 11.492 10.955 -8.253 1.00 57.16 85 ALA A N 1
ATOM 684 C CA . ALA A 1 85 ? 10.544 9.852 -8.093 1.00 57.16 85 ALA A CA 1
ATOM 685 C C . ALA A 1 85 ? 9.412 9.892 -9.125 1.00 57.16 85 ALA A C 1
ATOM 687 O O . ALA A 1 85 ? 8.835 8.847 -9.421 1.00 57.16 85 ALA A O 1
ATOM 688 N N . ARG A 1 86 ? 9.129 11.048 -9.748 1.00 58.06 86 ARG A N 1
ATOM 689 C CA . ARG A 1 86 ? 8.160 11.138 -10.857 1.00 58.06 86 ARG A CA 1
ATOM 690 C C . ARG A 1 86 ? 8.508 10.208 -12.025 1.00 58.06 86 ARG A C 1
ATOM 692 O O . ARG A 1 86 ? 7.589 9.735 -12.686 1.00 58.06 86 ARG A O 1
ATOM 699 N N . GLY A 1 87 ? 9.796 9.928 -12.253 1.00 65.81 87 GLY A N 1
ATOM 700 C CA . GLY A 1 87 ? 10.261 8.978 -13.272 1.00 65.81 87 GLY A CA 1
ATOM 701 C C . GLY A 1 87 ? 10.038 7.504 -12.914 1.00 65.81 87 GLY A C 1
ATOM 702 O O . GLY A 1 87 ? 10.003 6.671 -13.811 1.00 65.81 87 GLY A O 1
ATOM 703 N N . ASN A 1 88 ? 9.820 7.206 -11.631 1.00 87.56 88 ASN A N 1
ATOM 704 C CA . ASN A 1 88 ? 9.671 5.853 -11.086 1.00 87.56 88 ASN A CA 1
ATOM 705 C C . ASN A 1 88 ? 8.215 5.532 -10.709 1.00 87.56 88 ASN A C 1
ATOM 707 O O . ASN A 1 88 ? 7.945 4.544 -10.026 1.00 87.56 88 ASN A O 1
ATOM 711 N N . VAL A 1 89 ? 7.251 6.378 -11.092 1.00 93.81 89 VAL A N 1
ATOM 712 C CA . VAL A 1 89 ? 5.827 6.107 -10.869 1.00 93.81 89 VAL A CA 1
ATOM 713 C C . VAL A 1 89 ? 5.263 5.330 -12.046 1.00 93.81 89 VAL A C 1
ATOM 715 O O . VAL A 1 89 ? 5.162 5.854 -13.152 1.00 93.81 89 VAL A O 1
ATOM 718 N N . HIS A 1 90 ? 4.781 4.124 -11.768 1.00 95.94 90 HIS A N 1
ATOM 719 C CA . HIS A 1 90 ? 4.219 3.236 -12.778 1.00 95.94 90 HIS A CA 1
ATOM 720 C C . HIS A 1 90 ? 2.806 2.787 -12.411 1.00 95.94 90 HIS A C 1
ATOM 722 O O . HIS A 1 90 ? 2.428 2.689 -11.236 1.00 95.94 90 HIS A O 1
ATOM 728 N N . ALA A 1 91 ? 2.003 2.516 -13.437 1.00 97.06 91 ALA A N 1
ATOM 729 C CA . ALA A 1 91 ? 0.747 1.800 -13.304 1.00 97.06 91 ALA A CA 1
ATOM 730 C C . ALA A 1 91 ? 1.009 0.293 -13.377 1.00 97.06 91 ALA A C 1
ATOM 732 O O . ALA A 1 91 ? 1.646 -0.193 -14.307 1.00 97.06 91 ALA A O 1
ATOM 733 N N . PHE A 1 92 ? 0.471 -0.445 -12.415 1.00 98.19 92 PHE A N 1
ATOM 734 C CA . PHE A 1 92 ? 0.579 -1.892 -12.324 1.00 98.19 92 PHE A CA 1
ATOM 735 C C . PHE A 1 92 ? -0.799 -2.528 -12.423 1.00 98.19 92 PHE A C 1
ATOM 737 O O . PHE A 1 92 ? -1.749 -2.073 -11.786 1.00 98.19 92 PHE A O 1
ATOM 744 N N . GLU A 1 93 ? -0.884 -3.620 -13.168 1.00 98.44 93 GLU A N 1
ATOM 745 C CA . GLU A 1 93 ? -2.031 -4.521 -13.197 1.00 98.44 93 GLU A CA 1
ATOM 746 C C . GLU A 1 93 ? -1.562 -5.937 -12.880 1.00 98.44 93 GLU A C 1
ATOM 748 O O . GLU A 1 93 ? -0.625 -6.449 -13.488 1.00 98.44 93 GLU A O 1
ATOM 753 N N . VAL A 1 94 ? -2.196 -6.581 -11.905 1.00 98.25 94 VAL A N 1
ATOM 754 C CA . VAL A 1 94 ? -1.839 -7.936 -11.487 1.00 98.25 94 VAL A CA 1
ATOM 755 C C . VAL A 1 94 ? -2.503 -8.938 -12.428 1.00 98.25 94 VAL A C 1
ATOM 757 O O . VAL A 1 94 ? -3.674 -9.283 -12.279 1.00 98.25 94 VAL A O 1
ATOM 760 N N . GLU A 1 95 ? -1.737 -9.456 -13.379 1.00 97.88 95 GLU A N 1
ATOM 761 C CA . GLU A 1 95 ? -2.217 -10.391 -14.403 1.00 97.88 95 GLU A CA 1
ATOM 762 C C . GLU A 1 95 ? -2.346 -11.818 -13.861 1.00 97.88 95 GLU A C 1
ATOM 764 O O . GLU A 1 95 ? -3.325 -12.533 -14.113 1.00 97.88 95 GLU A O 1
ATOM 769 N N . LYS A 1 96 ? -1.337 -12.259 -13.098 1.00 97.31 96 LYS A N 1
ATOM 770 C CA . LYS A 1 96 ? -1.266 -13.608 -12.519 1.00 97.31 96 LYS A CA 1
ATOM 771 C C . LYS A 1 96 ? -0.600 -13.566 -11.149 1.00 97.31 96 LYS A C 1
ATOM 773 O O . LYS A 1 96 ? 0.326 -12.796 -10.928 1.00 97.31 96 LYS A O 1
ATOM 778 N N . VAL A 1 97 ? -1.038 -14.444 -10.250 1.00 97.25 97 VAL A N 1
ATOM 779 C CA . VAL A 1 97 ? -0.375 -14.697 -8.963 1.00 97.25 97 VAL A CA 1
ATOM 780 C C . VAL A 1 97 ? 0.027 -16.167 -8.947 1.00 97.25 97 VAL A C 1
ATOM 782 O O . VAL A 1 97 ? -0.832 -17.043 -9.029 1.00 97.25 97 VAL A O 1
ATOM 785 N N . LEU A 1 98 ? 1.332 -16.419 -8.932 1.00 95.69 98 LEU A N 1
ATOM 786 C CA . LEU A 1 98 ? 1.945 -17.743 -8.857 1.00 95.69 98 LEU A CA 1
ATOM 787 C C . LEU A 1 98 ? 2.360 -18.030 -7.406 1.00 95.69 98 LEU A C 1
ATOM 789 O O . LEU A 1 98 ? 2.156 -17.209 -6.513 1.00 95.69 98 LEU A O 1
ATOM 793 N N . ARG A 1 99 ? 2.930 -19.214 -7.161 1.00 92.75 99 ARG A N 1
ATOM 794 C CA . ARG A 1 99 ? 3.340 -19.637 -5.813 1.00 92.75 99 ARG A CA 1
ATOM 795 C C . ARG A 1 99 ? 4.451 -18.758 -5.228 1.00 92.75 99 ARG A C 1
ATOM 797 O O . ARG A 1 99 ? 4.451 -18.517 -4.028 1.00 92.75 99 ARG A O 1
ATOM 804 N N . ASP A 1 100 ? 5.388 -18.335 -6.066 1.00 95.06 100 ASP A N 1
ATOM 805 C CA . ASP A 1 100 ? 6.634 -17.654 -5.704 1.00 95.06 100 ASP A CA 1
ATOM 806 C C . ASP A 1 100 ? 6.666 -16.175 -6.111 1.00 95.06 100 ASP A C 1
ATOM 808 O O . ASP A 1 100 ? 7.509 -15.435 -5.626 1.00 95.06 100 ASP A O 1
ATOM 812 N N . ARG A 1 101 ? 5.772 -15.736 -7.007 1.00 95.75 101 ARG A N 1
ATOM 813 C CA . ARG A 1 101 ? 5.752 -14.366 -7.541 1.00 95.75 101 ARG A CA 1
ATOM 814 C C . ARG A 1 101 ? 4.407 -13.998 -8.153 1.00 95.75 101 ARG A C 1
ATOM 816 O O . ARG A 1 101 ? 3.615 -14.867 -8.517 1.00 95.75 101 ARG A O 1
ATOM 823 N N . ALA A 1 102 ? 4.174 -12.712 -8.357 1.00 97.75 102 ALA A N 1
ATOM 824 C CA . ALA A 1 102 ? 3.138 -12.215 -9.249 1.00 97.75 102 ALA A CA 1
ATOM 825 C C . ALA A 1 102 ? 3.735 -11.843 -10.614 1.00 97.75 102 ALA A C 1
ATOM 827 O O . ALA A 1 102 ? 4.910 -11.505 -10.729 1.00 97.75 102 ALA A O 1
ATOM 828 N N . ILE A 1 103 ? 2.910 -11.909 -11.655 1.00 97.94 103 ILE A N 1
ATOM 829 C CA . ILE A 1 103 ? 3.202 -11.292 -12.947 1.00 97.94 103 ILE A CA 1
ATOM 830 C C . ILE A 1 103 ? 2.348 -10.038 -13.027 1.00 97.94 103 ILE A C 1
ATOM 832 O O . ILE A 1 103 ? 1.118 -10.123 -12.929 1.00 97.94 103 ILE A O 1
ATOM 836 N N . VAL A 1 104 ? 3.004 -8.896 -13.193 1.00 98.19 104 VAL A N 1
ATOM 837 C CA . VAL A 1 104 ? 2.352 -7.592 -13.292 1.00 98.19 104 VAL A CA 1
ATOM 838 C C . VAL A 1 104 ? 2.586 -6.987 -14.666 1.00 98.19 104 VAL A C 1
ATOM 840 O O . VAL A 1 104 ? 3.681 -7.085 -15.220 1.00 98.19 104 VAL A O 1
ATOM 843 N N . ARG A 1 105 ? 1.551 -6.363 -15.222 1.00 98.12 105 ARG A N 1
ATOM 844 C CA . ARG A 1 105 ? 1.660 -5.535 -16.416 1.00 98.12 105 ARG A CA 1
ATOM 845 C C . ARG A 1 105 ? 1.966 -4.103 -15.991 1.00 98.12 105 ARG A C 1
ATOM 847 O O . ARG A 1 105 ? 1.207 -3.513 -15.228 1.00 98.12 105 ARG A O 1
ATOM 854 N N . VAL A 1 106 ? 3.084 -3.574 -16.473 1.00 97.69 106 VAL A N 1
ATOM 855 C CA . VAL A 1 106 ? 3.614 -2.245 -16.162 1.00 97.69 106 VAL A CA 1
ATOM 856 C C . VAL A 1 106 ? 3.252 -1.292 -17.295 1.00 97.69 106 VAL A C 1
ATOM 858 O O . VAL A 1 106 ? 3.535 -1.576 -18.462 1.00 97.69 106 VAL A O 1
ATOM 861 N N . ASP A 1 107 ? 2.567 -0.201 -16.955 1.00 96.44 107 ASP A N 1
ATOM 862 C CA . ASP A 1 107 ? 2.093 0.859 -17.857 1.00 96.44 107 ASP A CA 1
ATOM 863 C C . ASP A 1 107 ? 1.363 0.345 -19.111 1.00 96.44 107 ASP A C 1
ATOM 865 O O . ASP A 1 107 ? 1.401 0.957 -20.180 1.00 96.44 107 ASP A O 1
ATOM 869 N N . GLY A 1 108 ? 0.712 -0.817 -18.995 1.00 95.75 108 GLY A N 1
ATOM 870 C CA . GLY A 1 108 ? 0.010 -1.480 -20.096 1.00 95.75 108 GLY A CA 1
ATOM 871 C C . GLY A 1 108 ? 0.915 -2.076 -21.182 1.00 95.75 108 GLY A C 1
ATOM 872 O O . GLY A 1 108 ? 0.391 -2.563 -22.182 1.00 95.75 108 GLY A O 1
ATOM 873 N N . LYS A 1 109 ? 2.242 -2.050 -21.010 1.00 95.38 109 LYS A N 1
ATOM 874 C CA . LYS A 1 109 ? 3.217 -2.355 -22.071 1.00 95.38 109 LYS A CA 1
ATOM 875 C C . LYS A 1 109 ? 4.111 -3.553 -21.767 1.00 95.38 109 LYS A C 1
ATOM 877 O O . LYS A 1 109 ? 4.321 -4.380 -22.648 1.00 95.38 109 LYS A O 1
ATOM 882 N N . TRP A 1 110 ? 4.639 -3.650 -20.549 1.00 95.00 110 TRP A N 1
ATOM 883 C CA . TRP A 1 110 ? 5.668 -4.638 -20.201 1.00 95.00 110 TRP A CA 1
ATOM 884 C C . TRP A 1 110 ? 5.171 -5.606 -19.133 1.00 95.00 110 TRP A C 1
ATOM 886 O O . TRP A 1 110 ? 4.399 -5.213 -18.265 1.00 95.00 110 TRP A O 1
ATOM 896 N N . TRP A 1 111 ? 5.630 -6.858 -19.156 1.00 97.00 111 TRP A N 1
ATOM 897 C CA . TRP A 1 111 ? 5.350 -7.829 -18.093 1.00 97.00 111 TRP A CA 1
ATOM 898 C C . TRP A 1 111 ? 6.567 -7.984 -17.196 1.00 97.00 111 TRP A C 1
ATOM 900 O O . TRP A 1 111 ? 7.615 -8.431 -17.657 1.00 97.00 111 TRP A O 1
ATOM 910 N N . ALA A 1 112 ? 6.408 -7.655 -15.918 1.00 97.69 112 ALA A N 1
ATOM 911 C CA . ALA A 1 112 ? 7.438 -7.817 -14.906 1.00 97.69 112 ALA A CA 1
ATOM 912 C C . ALA A 1 112 ? 7.070 -8.934 -13.922 1.00 97.69 112 ALA A C 1
ATOM 914 O O . ALA A 1 112 ? 5.897 -9.162 -13.606 1.00 97.69 112 ALA A O 1
ATOM 915 N N . SER A 1 113 ? 8.090 -9.628 -13.423 1.00 97.62 113 SER A N 1
ATOM 916 C CA . SER A 1 113 ? 7.967 -10.497 -12.255 1.00 97.62 113 SER A CA 1
ATOM 917 C C . SER A 1 113 ? 8.069 -9.657 -10.983 1.00 97.62 113 SER A C 1
ATOM 919 O O . SER A 1 113 ? 9.018 -8.896 -10.824 1.00 97.62 113 SER A O 1
ATOM 921 N N . LEU A 1 114 ? 7.101 -9.814 -10.086 1.00 97.75 114 LEU A N 1
ATOM 922 C CA . LEU A 1 114 ? 7.065 -9.171 -8.777 1.00 97.75 114 LEU A CA 1
ATOM 923 C C . LEU A 1 114 ? 7.182 -10.251 -7.705 1.00 97.75 114 LEU A C 1
ATOM 925 O O . LEU A 1 114 ? 6.239 -11.023 -7.499 1.00 97.75 114 LEU A O 1
ATOM 929 N N . PHE A 1 115 ? 8.332 -10.327 -7.048 1.00 96.50 115 PHE A N 1
ATOM 930 C CA . PHE A 1 115 ? 8.542 -11.264 -5.951 1.00 96.50 115 PHE A CA 1
ATOM 931 C C . PHE A 1 115 ? 8.049 -10.668 -4.626 1.00 96.50 115 PHE A C 1
ATOM 933 O O . PHE A 1 115 ? 7.918 -9.449 -4.516 1.00 96.50 115 PHE A O 1
ATOM 940 N N . PRO A 1 116 ? 7.729 -11.499 -3.618 1.00 95.38 116 PRO A N 1
ATOM 941 C CA . PRO A 1 116 ? 7.287 -11.018 -2.313 1.00 95.38 116 PRO A CA 1
ATOM 942 C C . PRO A 1 116 ? 8.288 -10.083 -1.633 1.00 95.38 116 PRO A C 1
ATOM 944 O O . PRO A 1 116 ? 7.858 -9.157 -0.953 1.00 95.38 116 PRO A O 1
ATOM 947 N N . GLU A 1 117 ? 9.590 -10.323 -1.817 1.00 95.06 117 GLU A N 1
ATOM 948 C CA . GLU A 1 117 ? 10.658 -9.462 -1.289 1.00 95.06 117 GLU A CA 1
ATOM 949 C C . GLU A 1 117 ? 10.708 -8.086 -1.974 1.00 95.06 117 GLU A C 1
ATOM 951 O O . GLU A 1 117 ? 11.142 -7.115 -1.368 1.00 95.06 117 GLU A O 1
ATOM 956 N N . ASP A 1 118 ? 10.204 -8.000 -3.207 1.00 96.38 118 ASP A N 1
ATOM 957 C CA . ASP A 1 118 ? 10.220 -6.808 -4.058 1.00 96.38 118 ASP A CA 1
ATOM 958 C C . ASP A 1 118 ? 8.916 -5.980 -3.908 1.00 96.38 118 ASP A C 1
ATOM 960 O O . ASP A 1 118 ? 8.546 -5.209 -4.801 1.00 96.38 118 ASP A O 1
ATOM 964 N N . TYR A 1 119 ? 8.155 -6.159 -2.817 1.00 96.25 119 TYR A N 1
ATOM 965 C CA . TYR A 1 119 ? 6.851 -5.514 -2.620 1.00 96.25 119 TYR A CA 1
ATOM 966 C C . TYR A 1 119 ? 6.613 -5.007 -1.190 1.00 96.25 119 TYR A C 1
ATOM 968 O O . TYR A 1 119 ? 6.203 -5.762 -0.306 1.00 96.25 119 TYR A O 1
ATOM 976 N N . ASP A 1 120 ? 6.697 -3.687 -1.019 1.00 93.62 120 ASP A N 1
ATOM 977 C CA . ASP A 1 120 ? 6.481 -2.998 0.267 1.00 93.62 120 ASP A CA 1
ATOM 978 C C . ASP A 1 120 ? 5.037 -2.485 0.447 1.00 93.62 120 ASP A C 1
ATOM 980 O O . ASP A 1 120 ? 4.703 -1.726 1.360 1.00 93.62 120 ASP A O 1
ATOM 984 N N . GLY A 1 121 ? 4.137 -2.889 -0.450 1.00 93.31 121 GLY A N 1
ATOM 985 C CA . GLY A 1 121 ? 2.757 -2.427 -0.462 1.00 93.31 121 GLY A CA 1
ATOM 986 C C . GLY A 1 121 ? 1.758 -3.302 0.312 1.00 93.31 121 GLY A C 1
ATOM 987 O O . GLY A 1 121 ? 2.067 -4.375 0.842 1.00 93.31 121 GLY A O 1
ATOM 988 N N . PRO A 1 122 ? 0.477 -2.899 0.303 1.00 93.56 122 PRO A N 1
ATOM 989 C CA . PRO A 1 122 ? -0.584 -3.650 0.953 1.00 93.56 122 PRO A CA 1
ATOM 990 C C . PRO A 1 122 ? -0.835 -4.993 0.258 1.00 93.56 122 PRO A C 1
ATOM 992 O O . PRO A 1 122 ? -1.353 -5.055 -0.859 1.00 93.56 122 PRO A O 1
ATOM 995 N N . ARG A 1 123 ? -0.576 -6.104 0.957 1.00 91.69 123 ARG A N 1
ATOM 996 C CA . ARG A 1 123 ? -0.709 -7.476 0.415 1.00 91.69 123 ARG A CA 1
ATOM 997 C C . ARG A 1 123 ? -2.051 -7.777 -0.254 1.00 91.69 123 ARG A C 1
ATOM 999 O O . ARG A 1 123 ? -2.121 -8.611 -1.151 1.00 91.69 123 ARG A O 1
ATOM 1006 N N . HIS A 1 124 ? -3.144 -7.133 0.166 1.00 92.62 124 HIS A N 1
ATOM 1007 C CA . HIS A 1 124 ? -4.458 -7.365 -0.447 1.00 92.62 124 HIS A CA 1
ATOM 1008 C C . HIS A 1 124 ? -4.589 -6.814 -1.869 1.00 92.62 124 HIS A C 1
ATOM 1010 O O . HIS A 1 124 ? -5.576 -7.161 -2.524 1.00 92.62 124 HIS A O 1
ATOM 1016 N N . LEU A 1 125 ? -3.657 -5.968 -2.319 1.00 95.25 125 LEU A N 1
ATOM 1017 C CA . LEU A 1 125 ? -3.598 -5.464 -3.689 1.00 95.25 125 LEU A CA 1
ATOM 1018 C C . LEU A 1 125 ? -2.959 -6.465 -4.650 1.00 95.25 125 LEU A C 1
ATOM 1020 O O . LEU A 1 125 ? -3.329 -6.464 -5.819 1.00 95.25 125 LEU A O 1
ATOM 1024 N N . ILE A 1 126 ? -2.118 -7.383 -4.165 1.00 96.44 126 ILE A N 1
ATOM 1025 C CA . ILE A 1 126 ? -1.556 -8.477 -4.969 1.00 96.44 126 ILE A CA 1
ATOM 1026 C C . ILE A 1 126 ? -2.601 -9.582 -5.136 1.00 96.44 126 ILE A C 1
ATOM 1028 O O . ILE A 1 126 ? -2.578 -10.635 -4.499 1.00 96.44 126 ILE A O 1
ATOM 1032 N N . LYS A 1 127 ? -3.589 -9.303 -5.983 1.00 95.75 127 LYS A N 1
ATOM 1033 C CA . LYS A 1 127 ? -4.616 -10.248 -6.419 1.00 95.75 127 LYS A CA 1
ATOM 1034 C C . LYS A 1 127 ? -4.867 -10.048 -7.895 1.00 95.75 127 LYS A C 1
ATOM 1036 O O . LYS A 1 127 ? -4.941 -8.914 -8.348 1.00 95.75 127 LYS A O 1
ATOM 1041 N N . ARG A 1 128 ? -5.045 -11.151 -8.617 1.00 97.06 128 ARG A N 1
ATOM 1042 C CA . ARG A 1 128 ? -5.353 -11.126 -10.047 1.00 97.06 128 ARG A CA 1
ATOM 1043 C C . ARG A 1 128 ? -6.519 -10.176 -10.353 1.00 97.06 128 ARG A C 1
ATOM 1045 O O . ARG A 1 128 ? -7.555 -10.266 -9.699 1.00 97.06 128 ARG A O 1
ATOM 1052 N N . GLY A 1 129 ? -6.335 -9.317 -11.351 1.00 95.88 129 GLY A N 1
ATOM 1053 C CA . GLY A 1 129 ? -7.305 -8.320 -11.805 1.00 95.88 129 GLY A CA 1
ATOM 1054 C C . GLY A 1 129 ? -7.293 -7.004 -11.024 1.00 95.88 129 GLY A C 1
ATOM 1055 O O . GLY A 1 129 ? -8.003 -6.079 -11.404 1.00 95.88 129 GLY A O 1
ATOM 1056 N N . ASN A 1 130 ? -6.514 -6.890 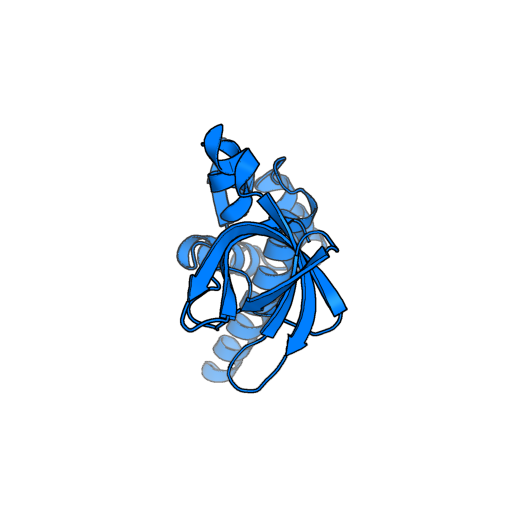-9.945 1.00 97.25 130 ASN A N 1
ATOM 1057 C CA . ASN A 1 130 ? -6.316 -5.599 -9.295 1.00 97.25 130 ASN A CA 1
ATOM 1058 C C . ASN A 1 130 ? -5.326 -4.744 -10.083 1.00 97.25 130 ASN A C 1
ATOM 1060 O O . ASN A 1 130 ? -4.331 -5.255 -10.599 1.00 97.25 130 ASN A O 1
ATOM 1064 N N . SER A 1 131 ? -5.538 -3.434 -10.021 1.00 97.38 131 SER A N 1
ATOM 1065 C CA . SER A 1 131 ? -4.613 -2.442 -10.555 1.00 97.38 131 SER A CA 1
ATOM 1066 C C . SER A 1 131 ? -4.336 -1.361 -9.521 1.00 97.38 131 SER A C 1
ATOM 1068 O O . SER A 1 131 ? -5.163 -1.097 -8.648 1.00 97.38 131 SER A O 1
ATOM 1070 N N . PHE A 1 132 ? -3.154 -0.759 -9.591 1.00 97.69 132 PHE A N 1
ATOM 1071 C CA . PHE A 1 132 ? -2.740 0.330 -8.712 1.00 97.69 132 PHE A CA 1
ATOM 1072 C C . PHE A 1 132 ? -1.599 1.133 -9.347 1.00 97.69 132 PHE A C 1
ATOM 1074 O O . PHE A 1 132 ? -0.960 0.690 -10.296 1.00 97.69 132 PHE A O 1
ATOM 1081 N N . LYS A 1 133 ? -1.332 2.329 -8.825 1.00 96.69 133 LYS A N 1
ATOM 1082 C CA . LYS A 1 133 ? -0.137 3.121 -9.132 1.00 96.69 133 LYS A CA 1
ATOM 1083 C C . LYS A 1 133 ? 0.821 3.071 -7.956 1.00 96.69 133 LYS A C 1
ATOM 1085 O O . LYS A 1 133 ? 0.385 3.224 -6.813 1.00 96.69 133 LYS A O 1
ATOM 1090 N N . GLY A 1 134 ? 2.107 2.907 -8.225 1.00 95.69 134 GLY A N 1
ATOM 1091 C CA . GLY A 1 134 ? 3.139 2.853 -7.194 1.00 95.69 134 GLY A CA 1
ATOM 1092 C C . GLY A 1 134 ? 4.467 3.415 -7.671 1.00 95.69 134 GLY A C 1
ATOM 1093 O O . GLY A 1 134 ? 4.670 3.578 -8.873 1.00 95.69 134 GLY A O 1
ATOM 1094 N N . VAL A 1 135 ? 5.342 3.710 -6.713 1.00 94.50 135 VAL A N 1
ATOM 1095 C CA . VAL A 1 135 ? 6.754 4.004 -6.972 1.00 94.50 135 VAL A CA 1
ATOM 1096 C C . VAL A 1 135 ? 7.490 2.676 -7.068 1.00 94.50 135 VAL A C 1
ATOM 1098 O O . VAL A 1 135 ? 7.346 1.835 -6.174 1.00 94.50 135 VAL A O 1
ATOM 1101 N N . ALA A 1 136 ? 8.249 2.474 -8.137 1.00 95.00 136 ALA A N 1
ATOM 1102 C CA . ALA A 1 136 ? 8.976 1.240 -8.346 1.00 95.00 136 ALA A CA 1
ATOM 1103 C C . ALA A 1 136 ? 10.264 1.427 -9.141 1.00 95.00 136 ALA A C 1
ATOM 1105 O O . ALA A 1 136 ? 10.320 2.243 -10.057 1.00 95.00 136 ALA A O 1
ATOM 1106 N N . ASP A 1 137 ? 11.243 0.580 -8.841 1.00 94.38 137 ASP A N 1
ATOM 1107 C CA . ASP A 1 137 ? 12.406 0.386 -9.694 1.00 94.38 137 ASP A CA 1
ATOM 1108 C C . ASP A 1 137 ? 12.130 -0.788 -10.638 1.00 94.38 137 ASP A C 1
ATOM 1110 O O . ASP A 1 137 ? 11.717 -1.873 -10.214 1.00 94.38 137 ASP A O 1
ATOM 1114 N N . LEU A 1 138 ? 12.360 -0.576 -11.932 1.00 95.00 138 LEU A N 1
ATOM 1115 C CA . LEU A 1 138 ? 12.253 -1.609 -12.958 1.00 95.00 138 LEU A CA 1
ATOM 1116 C C . LEU A 1 138 ? 13.657 -2.029 -13.382 1.00 95.00 138 LEU A C 1
ATOM 1118 O O . LEU A 1 138 ? 14.479 -1.183 -13.733 1.00 95.00 138 LEU A O 1
ATOM 1122 N N . TYR A 1 139 ? 13.941 -3.327 -13.366 1.00 95.06 139 TYR A N 1
ATOM 1123 C CA . TYR A 1 139 ? 15.293 -3.827 -13.609 1.00 95.06 139 TYR A CA 1
ATOM 1124 C C . TYR A 1 139 ? 15.289 -5.202 -14.274 1.00 95.06 139 TYR A C 1
ATOM 1126 O O . TYR A 1 139 ? 14.259 -5.871 -14.377 1.00 95.06 139 TYR A O 1
ATOM 1134 N N . HIS A 1 140 ? 16.458 -5.607 -14.770 1.00 94.62 140 HIS A N 1
ATOM 1135 C CA . HIS A 1 140 ? 16.686 -6.950 -15.284 1.00 94.62 140 HIS A CA 1
ATOM 1136 C C . HIS A 1 140 ? 17.606 -7.708 -14.340 1.00 94.62 140 HIS A C 1
ATOM 1138 O O . HIS A 1 140 ? 18.657 -7.203 -13.956 1.00 94.62 140 HIS A O 1
ATOM 1144 N N . GLU A 1 141 ? 17.226 -8.935 -14.017 1.00 93.44 141 GLU A N 1
ATOM 1145 C CA . GLU A 1 141 ? 18.030 -9.850 -13.214 1.00 93.44 141 GLU A CA 1
ATOM 1146 C C . GLU A 1 141 ? 17.800 -11.269 -13.729 1.00 93.44 141 GLU A C 1
ATOM 1148 O O . GLU A 1 141 ? 16.662 -11.648 -14.018 1.00 93.44 141 GLU A O 1
ATOM 1153 N N . ASP A 1 142 ? 18.880 -12.026 -13.933 1.00 89.81 142 ASP A N 1
ATOM 1154 C CA . ASP A 1 142 ? 18.847 -13.391 -14.478 1.00 89.81 142 ASP A CA 1
ATOM 1155 C C . ASP A 1 142 ? 18.004 -13.533 -15.761 1.00 89.81 142 ASP A C 1
ATOM 1157 O O . ASP A 1 142 ? 17.248 -14.490 -15.955 1.00 89.81 142 ASP A O 1
ATOM 1161 N N . GLY A 1 143 ? 18.086 -12.531 -16.644 1.00 90.50 143 GLY A N 1
ATOM 1162 C CA . GLY A 1 143 ? 17.335 -12.493 -17.903 1.00 90.50 143 GLY A CA 1
ATOM 1163 C C . GLY A 1 143 ? 15.826 -12.261 -17.745 1.00 90.50 143 GLY A C 1
ATOM 1164 O O . GLY A 1 143 ? 15.080 -12.429 -18.709 1.00 90.50 143 GLY A O 1
ATOM 1165 N N . ARG A 1 144 ? 15.349 -11.877 -16.554 1.00 91.94 144 ARG A N 1
ATOM 1166 C CA . ARG A 1 144 ? 13.942 -11.557 -16.282 1.00 91.94 144 ARG A CA 1
ATOM 1167 C C . ARG A 1 144 ? 13.764 -10.076 -16.007 1.00 91.94 144 ARG A C 1
ATOM 1169 O O . ARG A 1 144 ? 14.519 -9.488 -15.242 1.00 91.94 144 ARG A O 1
ATOM 1176 N N . PHE A 1 145 ? 12.705 -9.505 -16.570 1.00 96.44 145 PHE A N 1
ATOM 1177 C CA . PHE A 1 145 ? 12.250 -8.174 -16.195 1.00 96.44 145 PHE A CA 1
ATOM 1178 C C . PHE A 1 145 ? 11.517 -8.244 -14.849 1.00 96.44 145 PHE A C 1
ATOM 1180 O O . PHE A 1 145 ? 10.562 -9.018 -14.697 1.00 96.44 145 PHE A O 1
ATOM 1187 N N . ARG A 1 146 ? 11.987 -7.477 -13.866 1.00 97.00 146 ARG A N 1
ATOM 1188 C CA . ARG A 1 146 ? 11.496 -7.447 -12.483 1.00 97.00 146 ARG A CA 1
ATOM 1189 C C . ARG A 1 146 ? 11.070 -6.035 -12.097 1.00 97.00 146 ARG A C 1
ATOM 1191 O O . ARG A 1 146 ? 11.532 -5.051 -12.675 1.00 97.00 146 ARG A O 1
ATOM 1198 N N . ALA A 1 147 ? 10.159 -5.959 -11.135 1.00 97.00 147 ALA A N 1
ATOM 1199 C CA . ALA A 1 147 ? 9.706 -4.707 -10.549 1.00 97.00 147 ALA A CA 1
ATOM 1200 C C . ALA A 1 147 ? 9.856 -4.782 -9.031 1.00 97.00 147 ALA A C 1
ATOM 1202 O O . ALA A 1 147 ? 9.295 -5.691 -8.423 1.00 97.00 147 ALA A O 1
ATOM 1203 N N . TRP A 1 148 ? 10.549 -3.807 -8.443 1.00 96.81 148 TRP A N 1
ATOM 1204 C CA . TRP A 1 148 ? 10.577 -3.585 -7.000 1.00 96.81 148 TRP A CA 1
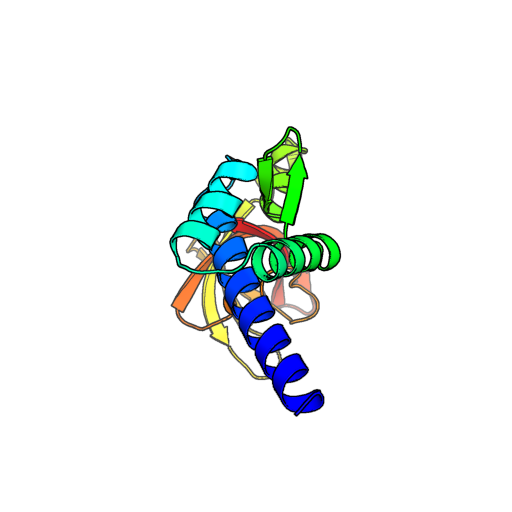ATOM 1205 C C . TRP A 1 148 ? 9.704 -2.393 -6.647 1.00 96.81 148 TRP A C 1
ATOM 1207 O O . TRP A 1 148 ? 10.055 -1.246 -6.908 1.00 96.81 148 TRP A O 1
ATOM 1217 N N . ILE A 1 149 ? 8.537 -2.674 -6.073 1.00 95.75 149 ILE A N 1
ATOM 1218 C CA . ILE A 1 149 ? 7.528 -1.678 -5.720 1.00 95.75 149 ILE A CA 1
ATOM 1219 C C . ILE A 1 149 ? 7.748 -1.239 -4.273 1.00 95.75 149 ILE A C 1
ATOM 1221 O O . ILE A 1 149 ? 7.308 -1.904 -3.334 1.00 95.75 149 ILE A O 1
ATOM 1225 N N . LYS A 1 150 ? 8.370 -0.070 -4.121 1.00 93.50 150 LYS A N 1
ATOM 1226 C CA . LYS A 1 150 ? 8.730 0.555 -2.836 1.00 93.50 150 LYS A CA 1
ATOM 1227 C C . LYS A 1 150 ? 7.543 1.180 -2.102 1.00 93.50 150 LYS A C 1
ATOM 1229 O O . LYS A 1 150 ? 7.634 1.547 -0.938 1.00 93.50 150 LYS A O 1
ATOM 1234 N N . GLY A 1 151 ? 6.418 1.362 -2.790 1.00 93.12 151 GLY A N 1
ATOM 1235 C CA . GLY A 1 151 ? 5.206 1.874 -2.165 1.00 93.12 151 GLY A CA 1
ATOM 1236 C C . GLY A 1 151 ? 4.068 2.088 -3.149 1.00 93.12 151 GLY A C 1
ATOM 1237 O O . GLY A 1 151 ? 4.267 2.469 -4.303 1.00 93.12 151 GLY A O 1
ATOM 1238 N N . VAL A 1 152 ? 2.839 1.874 -2.682 1.00 96.25 152 VAL A N 1
ATOM 1239 C CA . VAL A 1 152 ? 1.631 2.135 -3.474 1.00 96.25 152 VAL A CA 1
ATOM 1240 C C . VAL A 1 152 ? 1.159 3.560 -3.219 1.00 96.25 152 VAL A C 1
ATOM 1242 O O . VAL A 1 152 ? 0.991 3.967 -2.075 1.00 96.25 152 VAL A O 1
ATOM 1245 N N . ILE A 1 153 ? 0.925 4.310 -4.292 1.00 94.69 153 ILE A N 1
ATOM 1246 C CA . ILE A 1 153 ? 0.414 5.682 -4.252 1.00 94.69 153 ILE A CA 1
ATOM 1247 C C . ILE A 1 153 ? -1.109 5.650 -4.2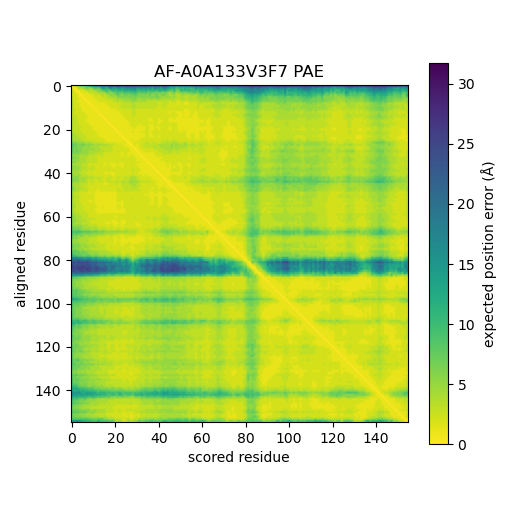46 1.00 94.69 153 ILE A C 1
ATOM 1249 O O . ILE A 1 153 ? -1.736 6.245 -3.374 1.00 94.69 153 ILE A O 1
ATOM 1253 N N . LYS A 1 154 ? -1.696 4.960 -5.233 1.00 94.50 154 LYS A N 1
ATOM 1254 C CA . LYS A 1 154 ? -3.135 4.979 -5.507 1.00 94.50 154 LYS A CA 1
ATOM 1255 C C . LYS A 1 154 ? -3.644 3.617 -5.958 1.00 94.50 154 LYS A C 1
ATOM 1257 O O . LYS A 1 154 ? -2.919 2.906 -6.643 1.00 94.50 154 LYS A O 1
ATOM 1262 N N . ARG A 1 155 ? -4.892 3.284 -5.633 1.00 90.19 155 ARG A N 1
ATOM 1263 C CA . ARG A 1 155 ? -5.604 2.103 -6.151 1.00 90.19 155 ARG A CA 1
ATOM 1264 C C . ARG A 1 155 ? -6.885 2.474 -6.895 1.00 90.19 155 ARG A C 1
ATOM 1266 O O . ARG A 1 155 ? -7.278 3.660 -6.822 1.00 90.19 155 ARG A O 1
#

pLDDT: mean 92.94, std 8.45, range [51.59, 98.44]

Sequence (155 aa):
MEKERQREFRREERRTAKRALNRVLETGLKGVDFEELRESLRSKGVSRGIVKASIDRLLEEDQIVESEGRLYSKGAEVAGREDSARGNVHAFEVEKVLRDRAIVRVDGKWWASLFPEDYDGPRHLIKRGNSFKGVADLYHEDGRFRAWIKGVIKR

Solvent-accessible surface area (backbone atoms only — not comparable to full-atom values): 7984 Å² total; per-residue (Å²): 110,69,71,54,53,54,51,51,50,55,51,51,23,54,53,46,24,55,51,52,51,49,58,22,20,65,46,16,81,73,26,35,50,48,63,60,52,52,49,61,44,37,77,72,72,44,51,72,68,45,55,50,53,14,52,52,49,34,48,76,66,55,50,31,46,78,55,98,69,23,32,26,14,39,12,19,51,53,47,70,74,31,87,70,34,62,80,29,54,44,42,38,32,27,71,39,72,57,98,76,34,31,37,28,32,41,69,86,76,44,74,25,43,31,38,69,91,32,47,62,47,68,69,86,57,77,37,63,79,33,56,36,32,27,33,37,53,75,48,77,56,97,94,36,48,32,38,36,34,73,9,44,17,27,91

Foldseek 3Di:
DVVVVVVVLVVLLQVLLVVLLQVQQACFLVFAQQVVSQVVSVVVVDDNVSNVSSVVVCVVLQQWDDDPRGIHGNQSVVCVPDPVQVVQKWKWAFAADDPAWTWIDTNVHDTATEGPVLDSHDPVQNDHGHMFIAGWDWDDDPNGIHIRGPTTRHD

Mean predicted aligned error: 4.24 Å